Protein AF-A0A353D2K4-F1 (afdb_monomer)

Foldseek 3Di:
DAPDKDFQWDQAWAFFAFAQPVLQVVLQVLQPPPNPVQFGKAAPDDHGDTHHGGHGGIMTHHNDPRSVVRSVVSCVVPVRTDGDDPDDDD

Secondary structure (DSSP, 8-state):
--SEEEEEE-SSSEEEEEE-HHHHHHHHHHTTTTTSTT-EEEES--TT-EE-TT-EEEEEEESSHHHHHHHHHHHHH--SEEEE-SS---

Sequence (90 aa):
VGHLRHEVLASRVGRVTAIDNLQLAHIARLAGAPMDKGAGVDLHRKLGDTVTAGEPLYSIYAEFPADFDFAREAAEQDSGYSIGGGEHDE

Structure (mmCIF, N/CA/C/O backbone):
data_AF-A0A353D2K4-F1
#
_entry.id   AF-A0A353D2K4-F1
#
loop_
_atom_site.group_PDB
_atom_site.id
_atom_site.type_symbol
_atom_site.label_atom_id
_atom_site.label_alt_id
_atom_site.label_comp_id
_atom_site.label_asym_id
_atom_site.label_entity_id
_atom_site.label_seq_id
_atom_site.pdbx_PDB_ins_code
_atom_site.Cartn_x
_atom_site.Cartn_y
_atom_site.Cartn_z
_atom_site.occupancy
_atom_site.B_iso_or_equiv
_atom_site.auth_seq_id
_atom_site.auth_comp_id
_atom_site.auth_asym_id
_atom_site.auth_atom_id
_atom_site.pdbx_PDB_model_num
ATOM 1 N N . VAL A 1 1 ? 0.945 -0.954 -16.489 1.00 61.41 1 VAL A N 1
ATOM 2 C CA . VAL A 1 1 ? 0.840 -1.520 -15.128 1.00 61.41 1 VAL A CA 1
ATOM 3 C C . VAL A 1 1 ? 1.565 -2.852 -15.157 1.00 61.41 1 VAL A C 1
ATOM 5 O O . VAL A 1 1 ? 1.412 -3.546 -16.159 1.00 61.41 1 VAL A O 1
ATOM 8 N N . GLY A 1 2 ? 2.398 -3.145 -14.157 1.00 69.75 2 GLY A N 1
ATOM 9 C CA . GLY A 1 2 ? 3.134 -4.404 -14.045 1.00 69.75 2 GLY A CA 1
ATOM 10 C C . GLY A 1 2 ? 2.184 -5.597 -14.137 1.00 69.75 2 GLY A C 1
ATOM 11 O O . GLY A 1 2 ? 1.012 -5.498 -13.772 1.00 69.75 2 GLY A O 1
ATOM 12 N N . HIS A 1 3 ? 2.657 -6.702 -14.701 1.00 85.75 3 HIS A N 1
ATOM 13 C CA . HIS A 1 3 ? 1.816 -7.871 -14.973 1.00 85.75 3 HIS A CA 1
ATOM 14 C C . HIS A 1 3 ? 1.610 -8.764 -13.743 1.00 85.75 3 HIS A C 1
ATOM 16 O O . HIS A 1 3 ? 0.751 -9.644 -13.769 1.00 85.75 3 HIS A O 1
ATOM 22 N N . LEU A 1 4 ? 2.365 -8.534 -12.667 1.00 93.06 4 LEU A N 1
ATOM 23 C CA . LEU A 1 4 ? 2.129 -9.143 -11.362 1.00 93.06 4 LEU A CA 1
ATOM 24 C C . LEU A 1 4 ? 1.338 -8.174 -10.486 1.00 93.06 4 LEU A C 1
ATOM 26 O O . LEU A 1 4 ? 1.648 -6.983 -10.449 1.00 93.06 4 LEU A O 1
ATOM 30 N N . ARG A 1 5 ? 0.325 -8.693 -9.785 1.00 95.44 5 ARG A N 1
ATOM 31 C CA . ARG A 1 5 ? -0.533 -7.926 -8.877 1.00 95.44 5 ARG A CA 1
ATOM 32 C C . ARG A 1 5 ? -0.782 -8.706 -7.592 1.00 95.44 5 ARG A C 1
ATOM 34 O O . ARG A 1 5 ? -1.170 -9.870 -7.651 1.00 95.44 5 ARG A O 1
ATOM 41 N N . HIS A 1 6 ? -0.627 -8.041 -6.453 1.00 96.00 6 HIS A N 1
ATOM 42 C CA . HIS A 1 6 ? -1.058 -8.531 -5.146 1.00 96.00 6 HIS A CA 1
ATOM 43 C C . HIS A 1 6 ? -1.972 -7.497 -4.499 1.00 96.00 6 HIS A C 1
ATOM 45 O O . HIS A 1 6 ? -1.697 -6.302 -4.572 1.00 96.00 6 HIS A O 1
ATOM 51 N N . GLU A 1 7 ? -3.058 -7.937 -3.878 1.00 97.12 7 GLU A N 1
ATOM 52 C CA . GLU A 1 7 ? -3.966 -7.052 -3.154 1.00 97.12 7 GLU A CA 1
ATOM 53 C C . GLU A 1 7 ? -3.741 -7.216 -1.663 1.00 97.12 7 GLU A C 1
ATOM 55 O O . GLU A 1 7 ? -3.862 -8.317 -1.131 1.00 97.12 7 GLU A O 1
ATOM 60 N N . VAL A 1 8 ? -3.434 -6.108 -0.995 1.00 96.56 8 VAL A N 1
ATOM 61 C CA . VAL A 1 8 ? -3.289 -6.094 0.456 1.00 96.56 8 VAL A CA 1
ATOM 62 C C . VAL A 1 8 ? -4.658 -5.812 1.044 1.00 96.56 8 VAL A C 1
ATOM 64 O O . VAL A 1 8 ? -5.243 -4.750 0.816 1.00 96.56 8 VAL A O 1
ATOM 67 N N . LEU A 1 9 ? -5.192 -6.801 1.753 1.00 96.56 9 LEU A N 1
ATOM 68 C CA . LEU A 1 9 ? -6.552 -6.775 2.275 1.00 96.56 9 LEU A CA 1
ATOM 69 C C . LEU A 1 9 ? -6.583 -6.256 3.714 1.00 96.56 9 LEU A C 1
ATOM 71 O O . LEU A 1 9 ? -5.661 -6.471 4.500 1.00 96.56 9 LEU A O 1
ATOM 75 N N . ALA A 1 10 ? -7.684 -5.611 4.079 1.00 95.69 10 ALA A N 1
ATOM 76 C CA . ALA A 1 10 ? -7.963 -5.203 5.441 1.00 95.69 10 ALA A CA 1
ATOM 77 C C . ALA A 1 10 ? -8.090 -6.438 6.344 1.00 95.69 10 ALA A C 1
ATOM 79 O O . ALA A 1 10 ? -8.921 -7.317 6.109 1.00 95.69 10 ALA A O 1
ATOM 80 N N . SER A 1 11 ? -7.293 -6.483 7.412 1.00 91.69 11 SER A N 1
ATOM 81 C CA . SER A 1 11 ? -7.305 -7.587 8.381 1.00 91.69 11 SER A CA 1
ATOM 82 C C . SER A 1 11 ? -8.564 -7.613 9.252 1.00 91.69 11 SER A C 1
ATOM 84 O O . SER A 1 11 ? -8.911 -8.651 9.811 1.00 91.69 11 SER A O 1
ATOM 86 N N . ARG A 1 12 ? -9.257 -6.475 9.374 1.00 92.75 12 ARG A N 1
ATOM 87 C CA . ARG A 1 12 ? -10.470 -6.321 10.180 1.00 92.75 12 ARG A CA 1
ATOM 88 C C . ARG A 1 12 ? -11.393 -5.240 9.634 1.00 92.75 12 ARG A C 1
ATOM 90 O O . ARG A 1 12 ? -10.975 -4.390 8.851 1.00 92.75 12 ARG A O 1
ATOM 97 N N . VAL A 1 13 ? -12.633 -5.254 10.115 1.00 94.38 13 VAL A N 1
ATOM 98 C CA . VAL A 1 13 ? -13.580 -4.154 9.924 1.00 94.38 13 VAL A CA 1
ATOM 99 C C . VAL A 1 13 ? -13.181 -2.940 10.767 1.00 94.38 13 VAL A C 1
ATOM 101 O O . VAL A 1 13 ? -12.681 -3.082 11.885 1.00 94.38 13 VAL A O 1
ATOM 104 N N . GLY A 1 14 ? -13.399 -1.742 10.230 1.00 94.88 14 GLY A N 1
ATOM 105 C CA . GLY A 1 14 ? -13.208 -0.490 10.954 1.00 94.88 14 GLY A CA 1
ATOM 106 C C . GLY A 1 14 ? -13.001 0.693 10.018 1.00 94.88 14 GLY A C 1
ATOM 107 O O . GLY A 1 14 ? -13.414 0.674 8.860 1.00 94.88 14 GLY A O 1
ATOM 108 N N . ARG A 1 15 ? -12.350 1.738 10.525 1.00 95.44 15 ARG A N 1
ATOM 109 C CA . ARG A 1 15 ? -11.985 2.937 9.767 1.00 95.44 15 ARG A CA 1
ATOM 110 C C . ARG A 1 15 ? -10.473 3.073 9.697 1.00 95.44 15 ARG A C 1
ATOM 112 O O . ARG A 1 15 ? -9.798 2.870 10.703 1.00 95.44 15 ARG A O 1
ATOM 119 N N . VAL A 1 16 ? -9.935 3.458 8.546 1.00 95.94 16 VAL A N 1
ATOM 120 C CA . VAL A 1 16 ? -8.506 3.765 8.405 1.00 95.94 16 VAL A CA 1
ATOM 121 C C . VAL A 1 16 ? -8.178 4.986 9.267 1.00 95.94 16 VAL A C 1
ATOM 123 O O . VAL A 1 16 ? -8.665 6.088 9.009 1.00 95.94 16 VAL A O 1
ATOM 126 N N . THR A 1 17 ? -7.372 4.798 10.308 1.00 96.19 17 THR A N 1
ATOM 127 C CA . THR A 1 17 ? -6.975 5.843 11.264 1.00 96.19 17 THR A CA 1
ATOM 128 C C . THR A 1 17 ? -5.559 6.356 11.043 1.00 96.19 17 THR A C 1
ATOM 130 O O . THR A 1 17 ? -5.254 7.457 11.493 1.00 96.19 17 THR A O 1
ATOM 133 N N . ALA A 1 18 ? -4.708 5.604 10.341 1.00 96.06 18 ALA A N 1
ATOM 134 C CA . ALA A 1 18 ? -3.391 6.059 9.906 1.00 96.06 18 ALA A CA 1
ATOM 135 C C . ALA A 1 18 ? -2.941 5.316 8.641 1.00 96.06 18 ALA A C 1
ATOM 137 O O . ALA A 1 18 ? -3.336 4.171 8.418 1.00 96.06 18 ALA A O 1
ATOM 138 N N . ILE A 1 19 ? -2.104 5.981 7.843 1.00 96.75 19 ILE A N 1
ATOM 139 C CA . ILE A 1 19 ? -1.407 5.411 6.686 1.00 96.75 19 ILE A CA 1
ATOM 140 C C . ILE A 1 19 ? 0.073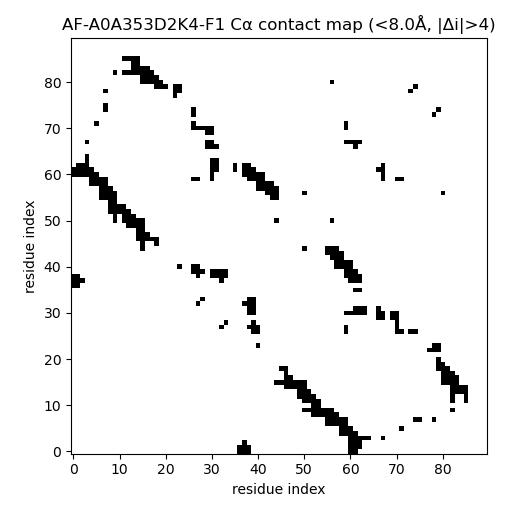 5.783 6.820 1.00 96.75 19 ILE A C 1
ATOM 142 O O . ILE A 1 19 ? 0.407 6.969 6.877 1.00 96.75 19 ILE A O 1
ATOM 146 N N . ASP A 1 20 ? 0.948 4.784 6.879 1.00 96.75 20 ASP A N 1
ATOM 147 C CA . ASP A 1 20 ? 2.395 4.960 6.907 1.00 96.75 20 ASP A CA 1
ATOM 148 C C . ASP A 1 20 ? 2.940 5.082 5.476 1.00 96.75 20 ASP A C 1
ATOM 150 O O . ASP A 1 20 ? 3.159 4.107 4.753 1.00 96.75 20 ASP A O 1
ATOM 154 N N . ASN A 1 21 ? 3.185 6.326 5.065 1.00 95.19 21 ASN A N 1
ATOM 155 C CA . ASN A 1 21 ? 3.744 6.622 3.749 1.00 95.19 21 ASN A CA 1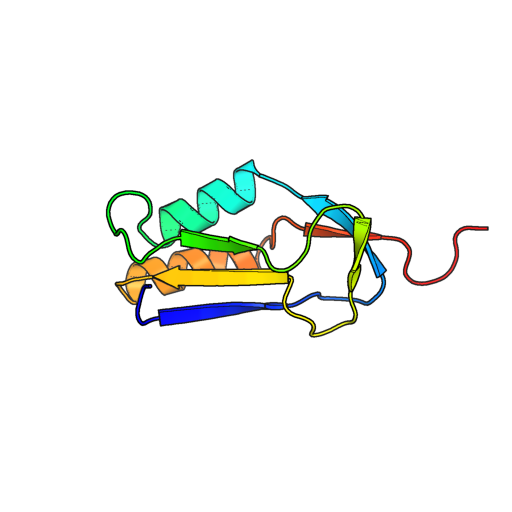
ATOM 156 C C . ASN A 1 21 ? 5.184 6.119 3.575 1.00 95.19 21 ASN A C 1
ATOM 158 O O . ASN A 1 21 ? 5.599 5.890 2.439 1.00 95.19 21 ASN A O 1
ATOM 162 N N . LEU A 1 22 ? 5.959 5.972 4.655 1.00 96.25 22 LEU A N 1
ATOM 163 C CA . LEU A 1 22 ? 7.321 5.450 4.574 1.00 96.25 22 LEU A CA 1
ATOM 164 C C . LEU A 1 22 ? 7.285 3.958 4.240 1.00 96.25 22 LEU A C 1
ATOM 166 O O . LEU A 1 22 ? 8.006 3.530 3.337 1.00 96.25 22 LEU A O 1
ATOM 170 N N . GLN A 1 23 ? 6.404 3.203 4.898 1.00 96.44 23 GLN A N 1
ATOM 171 C CA . GLN A 1 23 ? 6.206 1.785 4.606 1.00 96.44 23 GLN A CA 1
ATOM 172 C C . GLN A 1 23 ? 5.668 1.575 3.184 1.00 96.44 23 GLN A C 1
ATOM 174 O O . GLN A 1 23 ? 6.224 0.779 2.428 1.00 96.44 23 GLN A O 1
ATOM 179 N N . LEU A 1 24 ? 4.668 2.350 2.751 1.00 96.19 24 LEU A N 1
ATOM 180 C CA . LEU A 1 24 ? 4.164 2.266 1.372 1.00 96.19 24 LEU A CA 1
ATOM 181 C C . LEU A 1 24 ? 5.234 2.610 0.327 1.00 96.19 24 LEU A C 1
ATOM 183 O O . LEU A 1 24 ? 5.346 1.934 -0.697 1.00 96.19 24 LEU A O 1
ATOM 187 N N . ALA A 1 25 ? 6.052 3.636 0.581 1.00 95.81 25 ALA A N 1
ATOM 188 C CA . ALA A 1 25 ? 7.163 3.986 -0.299 1.00 95.81 25 ALA A CA 1
ATOM 189 C C . ALA A 1 25 ? 8.234 2.887 -0.337 1.00 95.81 25 ALA A C 1
ATOM 191 O O . ALA A 1 25 ? 8.844 2.662 -1.384 1.00 95.81 25 ALA A O 1
ATOM 192 N N . HIS A 1 26 ? 8.468 2.201 0.782 1.00 96.31 26 HIS A N 1
ATOM 193 C CA . HIS A 1 26 ? 9.379 1.067 0.850 1.00 96.31 26 HIS A CA 1
ATOM 194 C C . HIS A 1 26 ? 8.860 -0.121 0.030 1.00 96.31 26 HIS A C 1
ATOM 196 O O . HIS A 1 26 ? 9.590 -0.612 -0.827 1.00 96.31 26 HIS A O 1
ATOM 202 N N . ILE A 1 27 ? 7.589 -0.501 0.190 1.00 97.00 27 ILE A N 1
ATOM 203 C CA . ILE A 1 27 ? 6.946 -1.572 -0.593 1.00 97.00 27 ILE A CA 1
ATOM 204 C C . ILE A 1 27 ? 6.987 -1.254 -2.093 1.00 97.00 27 ILE A C 1
ATOM 206 O O . ILE A 1 27 ? 7.362 -2.103 -2.899 1.00 97.00 27 ILE A O 1
ATOM 210 N N . ALA A 1 28 ? 6.670 -0.016 -2.486 1.00 95.31 28 ALA A N 1
ATOM 211 C CA . ALA A 1 28 ? 6.731 0.399 -3.887 1.00 95.31 28 ALA A CA 1
ATOM 212 C C . ALA A 1 28 ? 8.145 0.275 -4.477 1.00 95.31 28 ALA A C 1
ATOM 214 O O . ALA A 1 28 ? 8.299 -0.138 -5.626 1.00 95.31 28 ALA A O 1
ATOM 215 N N . ARG A 1 29 ? 9.176 0.615 -3.691 1.00 95.69 29 ARG A N 1
ATOM 216 C CA . ARG A 1 29 ? 10.579 0.462 -4.101 1.00 95.69 29 ARG A CA 1
ATOM 217 C C . ARG A 1 29 ? 10.976 -0.996 -4.254 1.00 95.69 29 ARG A C 1
ATOM 219 O O . ARG A 1 29 ? 11.632 -1.323 -5.234 1.00 95.69 29 ARG A O 1
ATOM 226 N N . LEU A 1 30 ? 10.559 -1.852 -3.321 1.00 95.62 30 LEU A N 1
ATOM 227 C CA . LEU A 1 30 ? 10.796 -3.294 -3.413 1.00 95.62 30 LEU A CA 1
ATOM 228 C C . LEU A 1 30 ? 10.146 -3.893 -4.658 1.00 95.62 30 LEU A C 1
ATOM 230 O O . LEU A 1 30 ? 10.727 -4.782 -5.255 1.00 95.62 30 LEU A O 1
ATOM 234 N N . ALA A 1 31 ? 8.996 -3.365 -5.084 1.00 94.44 31 ALA A N 1
ATOM 235 C CA . ALA A 1 31 ? 8.309 -3.823 -6.286 1.00 94.44 31 ALA A CA 1
ATOM 236 C C . ALA A 1 31 ? 8.995 -3.412 -7.610 1.00 94.44 31 ALA A C 1
ATOM 238 O O . ALA A 1 31 ? 8.600 -3.920 -8.659 1.00 94.44 31 ALA A O 1
ATOM 239 N N . GLY A 1 32 ? 9.972 -2.491 -7.571 1.00 92.38 32 GLY A N 1
ATOM 240 C CA . GLY A 1 32 ? 10.725 -2.001 -8.740 1.00 92.38 32 GLY A CA 1
ATOM 241 C C . GLY A 1 32 ? 10.594 -0.493 -9.018 1.00 92.38 32 GLY A C 1
ATOM 242 O O . GLY A 1 32 ? 11.282 0.061 -9.883 1.00 92.38 32 GLY A O 1
ATOM 243 N N . ALA A 1 33 ? 9.745 0.233 -8.278 1.00 92.44 33 ALA A N 1
ATOM 244 C CA . ALA A 1 33 ? 9.590 1.673 -8.486 1.00 92.44 33 ALA 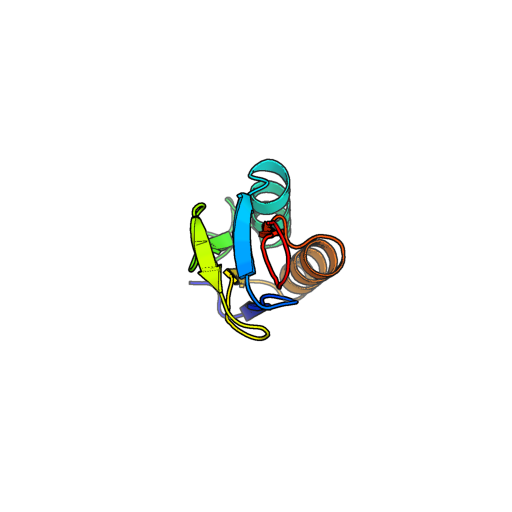A CA 1
ATOM 245 C C . ALA A 1 33 ? 10.830 2.460 -7.994 1.00 92.44 33 ALA A C 1
ATOM 247 O O . ALA A 1 33 ? 11.401 2.143 -6.950 1.00 92.44 33 ALA A O 1
ATOM 248 N N . PRO A 1 34 ? 11.243 3.551 -8.667 1.00 89.50 34 PRO A N 1
ATOM 249 C CA . PRO A 1 34 ? 10.631 4.163 -9.848 1.00 89.50 34 PRO A CA 1
ATOM 250 C C . PRO A 1 34 ? 11.231 3.687 -11.186 1.00 89.50 34 PRO A C 1
ATOM 252 O O . PRO A 1 34 ? 10.913 4.279 -12.218 1.00 89.50 34 PRO A O 1
ATOM 255 N N . MET A 1 35 ? 12.143 2.706 -11.183 1.00 89.75 35 MET A N 1
ATOM 256 C CA . MET A 1 35 ? 12.834 2.263 -12.402 1.00 89.75 35 MET A CA 1
ATOM 257 C C . MET A 1 35 ? 11.878 1.526 -13.343 1.00 89.75 35 MET A C 1
ATOM 259 O O . MET A 1 35 ? 11.820 1.849 -14.532 1.0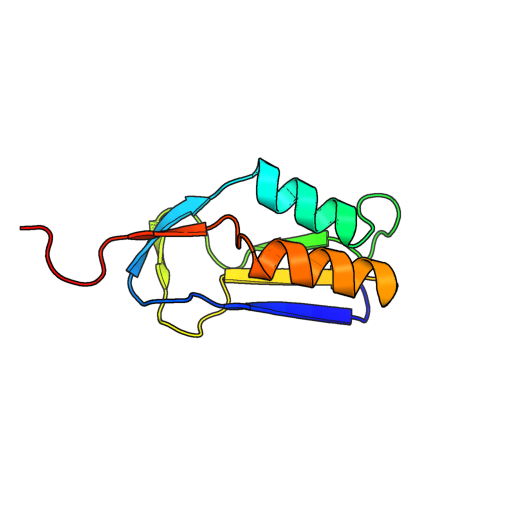0 89.75 35 MET A O 1
ATOM 263 N N . ASP A 1 36 ? 11.060 0.636 -12.785 1.00 87.88 36 ASP A N 1
ATOM 264 C CA . ASP A 1 36 ? 10.020 -0.080 -13.512 1.00 87.88 36 ASP A CA 1
ATOM 265 C C . ASP A 1 36 ? 8.729 0.732 -13.472 1.00 87.88 36 ASP A C 1
ATOM 267 O O . ASP A 1 36 ? 8.057 0.849 -12.447 1.00 87.88 36 ASP A O 1
ATOM 271 N N . LYS A 1 37 ? 8.368 1.343 -14.604 1.00 83.50 37 LYS A N 1
ATOM 272 C CA . LYS A 1 37 ? 7.203 2.243 -14.683 1.00 83.50 37 LYS A CA 1
ATOM 273 C C . LYS A 1 37 ? 5.880 1.520 -14.437 1.00 83.50 37 LYS A C 1
ATOM 275 O O . LYS A 1 37 ? 4.878 2.173 -14.144 1.00 83.50 37 LYS A O 1
ATOM 280 N N . GLY A 1 38 ? 5.846 0.200 -14.623 1.00 87.12 38 GLY A N 1
ATOM 281 C CA . GLY A 1 38 ? 4.707 -0.633 -14.274 1.00 87.12 38 GLY A CA 1
ATOM 282 C C . GLY A 1 38 ? 4.615 -0.965 -12.784 1.00 87.12 38 GLY A C 1
ATOM 283 O O . GLY A 1 38 ? 3.535 -1.376 -12.356 1.00 87.12 38 GLY A O 1
ATOM 284 N N . ALA A 1 39 ? 5.695 -0.793 -12.021 1.00 92.75 39 ALA A N 1
ATOM 285 C CA . ALA A 1 39 ? 5.778 -1.192 -10.627 1.00 92.75 39 ALA A CA 1
ATOM 286 C C . ALA A 1 39 ? 5.385 -0.082 -9.644 1.00 92.75 39 ALA A C 1
ATOM 288 O O . ALA A 1 39 ? 5.545 1.111 -9.913 1.00 92.75 39 ALA A O 1
ATOM 289 N N . GLY A 1 40 ? 4.893 -0.485 -8.474 1.00 93.69 40 GLY A N 1
ATOM 290 C CA . GLY A 1 40 ? 4.552 0.414 -7.377 1.00 93.69 40 GLY A CA 1
ATOM 291 C C . GLY A 1 40 ? 3.341 -0.057 -6.580 1.00 93.69 40 GLY A C 1
ATOM 292 O O . GLY A 1 40 ? 2.957 -1.224 -6.636 1.00 93.69 40 GLY A O 1
ATOM 293 N N . VAL A 1 41 ? 2.731 0.870 -5.841 1.00 94.94 41 VAL A N 1
ATOM 294 C CA . VAL A 1 41 ? 1.499 0.630 -5.079 1.00 94.94 41 VAL A CA 1
ATOM 295 C C . VAL A 1 41 ? 0.386 1.571 -5.535 1.00 94.94 41 VAL A C 1
ATOM 297 O O . VAL A 1 41 ? 0.639 2.738 -5.831 1.00 94.94 41 VAL A O 1
ATOM 300 N N . ASP A 1 42 ? -0.842 1.067 -5.578 1.00 94.81 42 ASP A N 1
ATOM 301 C CA . ASP A 1 42 ? -2.054 1.810 -5.930 1.00 94.81 42 ASP A CA 1
ATOM 302 C C . ASP A 1 42 ? -3.043 1.765 -4.766 1.00 94.81 42 ASP A C 1
ATOM 304 O O . ASP A 1 42 ? -3.479 0.684 -4.370 1.00 94.81 42 ASP A O 1
ATOM 308 N N . LEU A 1 43 ? -3.360 2.923 -4.185 1.00 94.69 43 LEU A N 1
ATOM 309 C CA . LEU A 1 43 ? -4.167 3.022 -2.969 1.00 94.69 43 LEU A CA 1
ATOM 310 C C . LEU A 1 43 ? -5.662 3.036 -3.310 1.00 94.69 43 LEU A C 1
ATOM 312 O O . LEU A 1 43 ? -6.145 3.971 -3.949 1.00 94.69 43 LEU A O 1
ATOM 316 N N . HIS A 1 44 ? -6.412 2.067 -2.782 1.00 95.69 44 HIS A N 1
ATOM 317 C CA . HIS A 1 44 ? -7.876 1.997 -2.912 1.00 95.69 44 HIS A CA 1
ATOM 318 C C . HIS A 1 44 ? -8.596 2.716 -1.772 1.00 95.69 44 HIS A C 1
ATOM 320 O O . HIS A 1 44 ? -9.705 3.218 -1.954 1.00 95.69 44 HIS A O 1
ATOM 326 N N . ARG A 1 45 ? -7.965 2.768 -0.592 1.00 95.38 45 ARG A N 1
ATOM 327 C CA . ARG A 1 45 ? -8.521 3.349 0.636 1.00 95.38 45 ARG A CA 1
ATOM 328 C C . ARG A 1 45 ? -7.649 4.471 1.174 1.00 95.38 45 ARG A C 1
ATOM 330 O O . ARG A 1 45 ? -6.422 4.364 1.207 1.00 95.38 45 ARG A O 1
ATOM 337 N N . LYS A 1 46 ? -8.294 5.542 1.625 1.00 95.06 46 LYS A N 1
ATOM 338 C CA . LYS A 1 46 ? -7.660 6.729 2.203 1.00 95.06 46 LYS A CA 1
ATOM 339 C C . LYS A 1 46 ? -7.917 6.817 3.702 1.00 95.06 46 LYS A C 1
ATOM 341 O O . LYS A 1 46 ? -8.755 6.116 4.264 1.00 95.06 46 LYS A O 1
ATOM 346 N N . LEU A 1 47 ? -7.180 7.713 4.353 1.00 94.56 47 LEU A N 1
ATOM 347 C CA . LEU A 1 47 ? -7.393 8.049 5.754 1.00 94.56 47 LEU A CA 1
ATOM 348 C C . LEU A 1 47 ? -8.850 8.483 5.975 1.00 94.56 47 LEU A C 1
ATOM 350 O O . LEU A 1 47 ? -9.337 9.381 5.293 1.00 94.56 47 LEU A O 1
ATOM 354 N N . GLY A 1 48 ? -9.518 7.867 6.948 1.00 94.06 48 GLY A N 1
ATOM 355 C CA . GLY A 1 48 ? -10.922 8.119 7.261 1.00 94.06 48 GLY A CA 1
ATOM 356 C C . GLY A 1 48 ? -11.921 7.224 6.523 1.00 94.06 48 GLY A C 1
ATOM 357 O O . GLY A 1 48 ? -13.086 7.215 6.920 1.00 94.06 48 GLY A O 1
ATOM 358 N N . ASP A 1 49 ? -11.498 6.438 5.530 1.00 95.62 49 ASP A N 1
ATOM 359 C CA . ASP A 1 49 ? -12.394 5.500 4.851 1.00 95.62 49 ASP A CA 1
ATOM 360 C C . ASP A 1 49 ? -12.740 4.319 5.761 1.00 95.62 49 ASP A C 1
ATOM 362 O O . ASP A 1 49 ? -11.902 3.824 6.522 1.00 95.62 49 ASP A O 1
ATOM 366 N N . THR A 1 50 ? -13.982 3.849 5.675 1.00 94.44 50 THR A N 1
ATOM 367 C CA . THR A 1 50 ? -14.405 2.595 6.298 1.00 94.44 50 THR A CA 1
ATOM 368 C C . THR A 1 50 ? -14.060 1.409 5.408 1.00 94.44 50 THR A C 1
ATOM 370 O O . THR A 1 50 ? -14.147 1.480 4.181 1.00 94.44 50 THR A O 1
ATOM 373 N N . VAL A 1 51 ? -13.655 0.318 6.049 1.00 95.25 51 VAL A N 1
ATOM 374 C CA . VAL A 1 51 ? -13.240 -0.927 5.405 1.00 95.25 51 VAL A CA 1
ATOM 375 C C . VAL A 1 51 ? -13.842 -2.112 6.139 1.00 95.25 51 VAL A C 1
ATOM 377 O O . VAL A 1 51 ? -14.024 -2.074 7.359 1.00 95.25 51 VAL A O 1
ATOM 380 N N . THR A 1 52 ? -14.147 -3.173 5.401 1.00 94.75 52 THR A N 1
ATOM 381 C CA . THR A 1 52 ? -14.534 -4.468 5.972 1.00 94.75 52 THR A CA 1
ATOM 382 C C . THR A 1 52 ? -13.381 -5.466 5.877 1.00 94.75 52 THR A C 1
ATOM 384 O O . THR A 1 52 ? -12.456 -5.287 5.088 1.00 94.75 52 THR A O 1
ATOM 387 N N . ALA A 1 53 ? -13.393 -6.508 6.713 1.00 93.31 53 ALA A N 1
ATOM 388 C CA . ALA A 1 53 ? -12.359 -7.539 6.656 1.00 93.31 53 ALA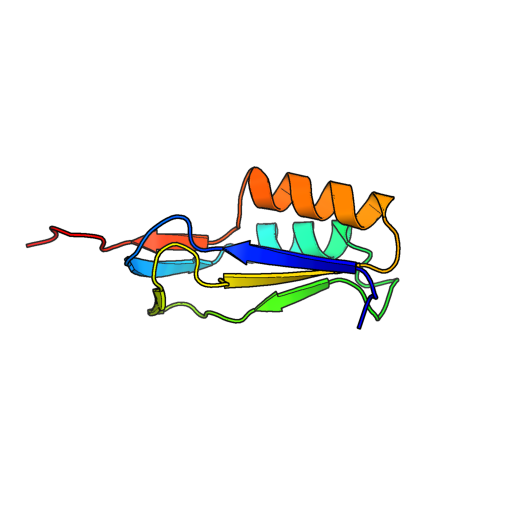 A CA 1
ATOM 389 C C . ALA A 1 53 ? -12.363 -8.221 5.277 1.00 93.31 53 ALA A C 1
ATOM 391 O O . ALA A 1 53 ? -13.408 -8.671 4.810 1.00 93.31 53 ALA A O 1
ATOM 392 N N . GLY A 1 54 ? -11.197 -8.298 4.639 1.00 94.69 54 GLY A N 1
ATOM 393 C CA . GLY A 1 54 ? -11.049 -8.825 3.283 1.00 94.69 54 GLY A CA 1
ATOM 394 C C . GLY A 1 54 ? -11.227 -7.795 2.163 1.00 94.69 54 GLY A C 1
ATOM 395 O O . GLY A 1 54 ? -11.035 -8.150 1.003 1.00 94.69 54 GLY A O 1
ATOM 396 N N . GLU A 1 55 ? -11.544 -6.530 2.460 1.00 95.12 55 GLU A N 1
ATOM 397 C CA . GLU A 1 55 ? -11.550 -5.483 1.431 1.00 95.12 55 GLU A CA 1
ATOM 398 C C . GLU A 1 55 ? -10.134 -5.022 1.065 1.00 95.12 55 GLU A C 1
ATOM 400 O O . GLU A 1 55 ? -9.296 -4.858 1.952 1.00 95.12 55 GLU A O 1
ATOM 405 N N . PRO A 1 56 ? -9.856 -4.741 -0.218 1.00 96.50 56 PRO A N 1
ATOM 406 C CA . PRO A 1 56 ? -8.549 -4.266 -0.647 1.00 96.50 56 PRO A CA 1
ATOM 407 C C . PRO A 1 56 ? -8.271 -2.845 -0.136 1.00 96.50 56 PRO A C 1
ATOM 409 O O . PRO A 1 56 ? -9.040 -1.912 -0.376 1.00 96.50 56 PRO A O 1
ATOM 412 N N . LEU A 1 57 ? -7.135 -2.678 0.542 1.00 96.50 57 LEU A N 1
ATOM 413 C CA . LEU A 1 57 ? -6.604 -1.385 0.980 1.00 96.50 57 LEU A CA 1
ATOM 414 C C . LEU A 1 57 ? -5.810 -0.717 -0.142 1.00 96.50 57 LEU A C 1
ATOM 416 O O . LEU A 1 57 ? -6.017 0.457 -0.448 1.00 96.50 57 LEU A O 1
ATOM 420 N N . TYR A 1 58 ? -4.921 -1.487 -0.766 1.00 97.00 58 TYR A N 1
ATOM 421 C CA . TYR A 1 58 ? -4.109 -1.092 -1.912 1.00 97.00 58 TYR A CA 1
ATOM 422 C C . TYR A 1 58 ? -3.675 -2.327 -2.710 1.00 97.00 58 TYR A C 1
ATOM 424 O O . TYR A 1 58 ? -3.793 -3.467 -2.252 1.00 97.00 58 TYR A O 1
ATOM 432 N N . SER A 1 59 ? -3.175 -2.104 -3.922 1.00 96.88 59 SER A N 1
ATOM 433 C CA . SER A 1 59 ? -2.571 -3.143 -4.755 1.00 96.88 59 SER A CA 1
ATOM 434 C C . SER A 1 59 ? -1.096 -2.868 -4.990 1.00 96.88 59 SER A C 1
ATOM 436 O O . SER A 1 59 ? -0.714 -1.736 -5.261 1.00 96.88 59 SER A O 1
ATOM 438 N N . ILE A 1 60 ? -0.283 -3.915 -4.928 1.00 96.62 60 ILE A N 1
ATOM 439 C CA . ILE A 1 60 ? 1.128 -3.915 -5.308 1.00 96.62 60 ILE A CA 1
ATOM 440 C C . ILE A 1 60 ? 1.215 -4.407 -6.749 1.00 96.62 60 ILE A C 1
ATOM 442 O O . ILE A 1 60 ? 0.629 -5.441 -7.078 1.00 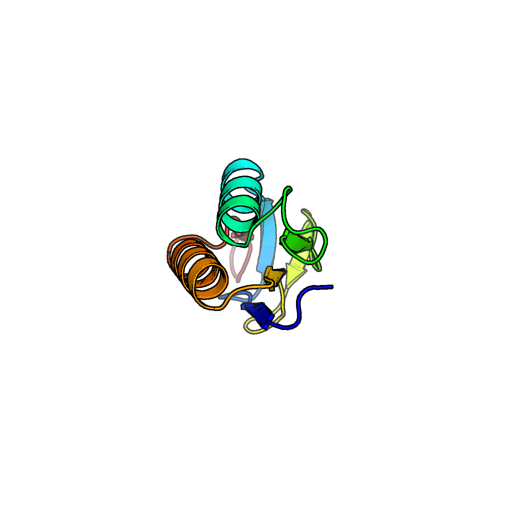96.62 60 ILE A O 1
ATOM 446 N N . TYR A 1 61 ? 1.962 -3.695 -7.585 1.00 96.38 61 TYR A N 1
ATOM 447 C CA . TYR A 1 61 ? 2.268 -4.076 -8.958 1.00 96.38 61 TYR A CA 1
ATOM 448 C C . TYR A 1 61 ? 3.773 -4.202 -9.147 1.00 96.38 61 TYR A C 1
ATOM 450 O O . TYR A 1 61 ? 4.517 -3.354 -8.662 1.00 96.38 61 TYR A O 1
ATOM 458 N N . ALA A 1 62 ? 4.210 -5.219 -9.886 1.00 94.81 62 ALA A N 1
ATOM 459 C CA . ALA A 1 62 ? 5.619 -5.436 -10.207 1.00 94.81 62 ALA A CA 1
ATOM 460 C C . ALA A 1 62 ? 5.793 -6.009 -11.622 1.00 94.81 62 ALA A C 1
ATOM 462 O O . ALA A 1 62 ? 4.877 -6.627 -12.181 1.00 94.81 62 ALA A O 1
ATOM 463 N N . GLU A 1 63 ? 6.979 -5.804 -12.196 1.00 92.94 63 GLU A N 1
ATOM 464 C CA . GLU A 1 63 ? 7.385 -6.390 -13.482 1.00 92.94 63 GLU A CA 1
ATOM 465 C C . GLU A 1 63 ? 8.182 -7.690 -13.304 1.00 92.94 63 GLU A C 1
ATOM 467 O O . GLU A 1 63 ? 8.150 -8.548 -14.179 1.00 92.94 63 GLU A O 1
ATOM 472 N N . PHE A 1 64 ? 8.832 -7.915 -12.159 1.00 92.56 64 PHE A N 1
ATOM 473 C CA . PHE A 1 64 ? 9.622 -9.126 -11.926 1.00 92.56 64 PHE A CA 1
ATOM 474 C C . PHE A 1 64 ? 9.122 -9.917 -10.708 1.00 92.56 64 PHE A C 1
ATOM 476 O O . PHE A 1 64 ? 8.784 -9.316 -9.688 1.00 92.56 64 PHE A O 1
ATOM 483 N N . PRO A 1 65 ? 9.091 -11.265 -10.770 1.00 92.50 65 PRO A N 1
ATOM 484 C CA . PRO A 1 65 ? 8.654 -12.098 -9.646 1.00 92.50 65 PRO A CA 1
ATOM 485 C C . PRO A 1 65 ? 9.474 -11.912 -8.367 1.00 92.50 65 PRO A C 1
ATOM 487 O O . PRO A 1 65 ? 8.903 -11.910 -7.287 1.00 92.50 65 PRO A O 1
ATOM 490 N N . ALA A 1 66 ? 10.793 -11.721 -8.481 1.00 93.62 66 ALA A N 1
ATOM 491 C CA . ALA A 1 66 ? 11.655 -11.541 -7.313 1.00 93.62 66 ALA A CA 1
ATOM 492 C C . ALA A 1 66 ? 11.277 -10.275 -6.523 1.00 93.62 66 ALA A C 1
ATOM 494 O O . ALA A 1 66 ? 11.028 -10.346 -5.324 1.00 93.62 66 ALA A O 1
ATOM 495 N N . ASP A 1 67 ? 11.156 -9.143 -7.218 1.00 93.81 67 ASP A N 1
ATOM 496 C CA . ASP A 1 67 ? 10.739 -7.856 -6.648 1.00 93.81 67 ASP A CA 1
ATOM 497 C C . ASP A 1 67 ? 9.319 -7.932 -6.069 1.00 93.81 67 ASP A C 1
ATOM 499 O O . ASP A 1 67 ? 9.034 -7.432 -4.978 1.00 93.81 67 ASP A O 1
ATOM 503 N N . PHE A 1 68 ? 8.428 -8.635 -6.772 1.00 94.25 68 PHE A N 1
ATOM 504 C CA . PHE A 1 68 ? 7.067 -8.891 -6.319 1.00 94.25 68 PHE A CA 1
ATOM 505 C C . PHE A 1 68 ? 7.016 -9.660 -4.996 1.00 94.25 68 PHE A C 1
ATOM 507 O O . PHE A 1 68 ? 6.252 -9.283 -4.107 1.00 94.25 68 PHE A O 1
ATOM 514 N N . ASP A 1 69 ? 7.822 -10.713 -4.849 1.00 95.88 69 ASP A N 1
ATOM 515 C CA . ASP A 1 69 ? 7.879 -11.502 -3.619 1.00 95.88 69 ASP A CA 1
ATOM 516 C C . ASP A 1 69 ? 8.426 -10.682 -2.445 1.00 95.88 69 ASP A C 1
ATOM 518 O O . ASP A 1 69 ? 7.836 -10.718 -1.365 1.00 95.88 69 ASP A O 1
ATOM 522 N N . PHE A 1 70 ? 9.472 -9.872 -2.654 1.00 95.50 70 PHE A N 1
ATOM 523 C CA . PHE A 1 70 ? 9.982 -8.972 -1.612 1.00 95.50 70 PHE A CA 1
ATOM 524 C C . PHE A 1 70 ? 8.942 -7.934 -1.180 1.00 95.50 70 PHE A C 1
ATOM 526 O O . PHE A 1 70 ? 8.751 -7.699 0.014 1.00 95.50 70 PHE A O 1
ATOM 533 N N . ALA A 1 71 ? 8.247 -7.316 -2.139 1.00 96.50 71 ALA A N 1
ATOM 534 C CA . ALA A 1 71 ? 7.206 -6.338 -1.845 1.00 96.50 71 ALA A CA 1
ATOM 535 C C . ALA A 1 71 ? 6.016 -6.970 -1.107 1.00 96.50 71 ALA A C 1
ATOM 537 O O . ALA A 1 71 ? 5.489 -6.375 -0.165 1.00 96.50 71 ALA A O 1
ATOM 538 N N . ARG A 1 72 ? 5.612 -8.184 -1.505 1.00 96.19 72 ARG A N 1
ATOM 539 C CA . ARG A 1 72 ? 4.553 -8.950 -0.839 1.00 96.19 72 ARG A CA 1
ATOM 540 C C . ARG A 1 72 ? 4.936 -9.298 0.596 1.00 96.19 72 ARG A C 1
ATOM 542 O O . ARG A 1 72 ? 4.145 -9.044 1.495 1.00 96.19 72 ARG A O 1
ATOM 549 N N . GLU A 1 73 ? 6.138 -9.824 0.820 1.00 96.94 73 GLU A N 1
ATOM 550 C CA . GLU A 1 73 ? 6.609 -10.177 2.164 1.00 96.94 73 GLU A CA 1
ATOM 551 C C . GLU A 1 73 ? 6.646 -8.946 3.081 1.00 96.94 73 GLU A C 1
ATOM 553 O O . GLU A 1 73 ? 6.146 -8.994 4.204 1.00 96.94 73 GLU A O 1
ATOM 558 N N . ALA A 1 74 ? 7.146 -7.808 2.587 1.00 96.25 74 ALA A N 1
ATOM 559 C CA . ALA A 1 74 ? 7.151 -6.560 3.348 1.00 96.25 74 ALA A CA 1
ATOM 560 C C . ALA A 1 74 ? 5.734 -6.098 3.739 1.00 96.25 74 ALA A C 1
ATOM 562 O O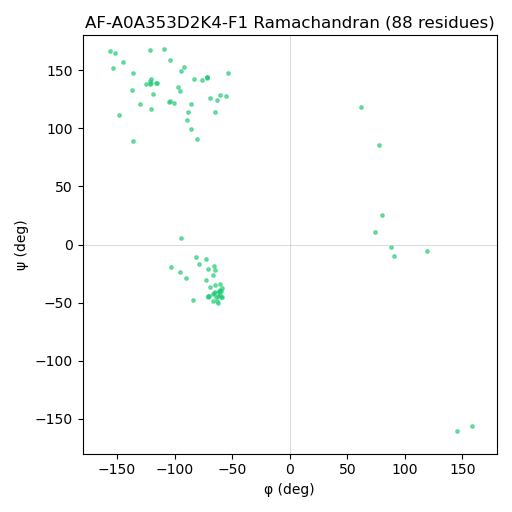 . ALA A 1 74 ? 5.532 -5.650 4.867 1.00 96.25 74 ALA A O 1
ATOM 563 N N . ALA A 1 75 ? 4.759 -6.233 2.836 1.00 96.25 75 ALA A N 1
ATOM 564 C CA . ALA A 1 75 ? 3.364 -5.885 3.098 1.00 96.25 75 ALA A CA 1
ATOM 565 C C . ALA A 1 75 ? 2.646 -6.870 4.039 1.00 96.25 75 ALA A C 1
ATOM 567 O O . ALA A 1 75 ? 1.751 -6.464 4.780 1.00 96.25 75 ALA A O 1
ATOM 568 N N . GLU A 1 76 ? 3.028 -8.151 4.024 1.00 94.75 76 GLU A N 1
ATOM 569 C CA . GLU A 1 76 ? 2.530 -9.164 4.964 1.00 94.75 76 GLU A CA 1
ATOM 570 C C . GLU A 1 76 ? 3.038 -8.914 6.390 1.00 94.75 76 GLU A C 1
ATOM 572 O O . GLU A 1 76 ? 2.292 -9.119 7.348 1.00 94.75 76 GLU A O 1
ATOM 577 N N . GLN A 1 77 ? 4.283 -8.448 6.538 1.00 95.31 77 GLN A N 1
ATOM 578 C CA . GLN A 1 77 ? 4.838 -8.057 7.838 1.00 95.31 77 GLN A CA 1
ATOM 579 C C . GLN A 1 77 ? 4.205 -6.763 8.361 1.00 95.31 77 GLN A C 1
ATOM 581 O O . GLN A 1 77 ? 3.832 -6.683 9.531 1.00 95.31 77 GLN A O 1
ATOM 586 N N . ASP A 1 78 ? 4.078 -5.755 7.496 1.00 95.62 78 ASP A N 1
ATOM 587 C CA . ASP A 1 78 ? 3.419 -4.494 7.817 1.00 95.62 78 ASP A CA 1
ATOM 588 C C . ASP A 1 78 ? 2.746 -3.895 6.577 1.00 95.62 78 ASP A C 1
ATOM 590 O O . ASP A 1 78 ? 3.395 -3.411 5.645 1.00 95.62 78 ASP A O 1
ATOM 594 N N . SER A 1 79 ? 1.412 -3.879 6.600 1.00 95.12 79 SER A N 1
ATOM 595 C CA . SER A 1 79 ? 0.605 -3.303 5.524 1.00 95.12 79 SER A CA 1
ATOM 596 C C . SER A 1 79 ? 0.766 -1.784 5.384 1.00 95.12 79 SER A C 1
ATOM 598 O O . SER A 1 79 ? 0.400 -1.240 4.344 1.00 95.12 79 SER A O 1
ATOM 600 N N . GLY A 1 80 ? 1.267 -1.079 6.404 1.00 96.12 80 GLY A N 1
ATOM 601 C CA . GLY A 1 80 ? 1.316 0.382 6.450 1.00 96.12 80 GLY A CA 1
ATOM 602 C C . GLY A 1 80 ? -0.046 1.042 6.696 1.00 96.12 80 GLY A C 1
ATOM 603 O O . GLY A 1 80 ? -0.170 2.255 6.550 1.00 96.12 80 GLY A O 1
ATOM 604 N N . TYR A 1 81 ? -1.082 0.278 7.056 1.00 96.38 81 TYR A N 1
ATOM 605 C CA . TYR A 1 81 ? -2.414 0.791 7.383 1.00 96.38 81 TYR A CA 1
ATOM 606 C C . TYR A 1 81 ? -2.797 0.447 8.823 1.00 96.38 81 TYR A C 1
ATOM 608 O O . TYR A 1 81 ? -2.798 -0.717 9.222 1.00 96.38 81 TYR A O 1
ATOM 616 N N . SER A 1 82 ? -3.242 1.456 9.571 1.00 95.44 82 SER A N 1
ATOM 617 C CA . SER A 1 82 ? -3.899 1.257 10.864 1.00 95.44 82 SER A CA 1
ATOM 618 C C . SER A 1 82 ? -5.404 1.372 10.688 1.00 95.44 82 SER A C 1
ATOM 620 O O . SER A 1 82 ? -5.913 2.407 10.258 1.00 95.44 82 SER A O 1
ATOM 622 N N . ILE A 1 83 ? -6.127 0.315 11.045 1.00 94.88 83 ILE A N 1
ATOM 623 C CA . ILE A 1 83 ? -7.593 0.292 11.056 1.00 94.88 83 ILE A CA 1
ATOM 624 C C . ILE A 1 83 ? -8.034 0.368 12.513 1.00 94.88 83 ILE A C 1
ATOM 626 O O . ILE A 1 83 ? -7.633 -0.491 13.289 1.00 94.88 83 ILE A O 1
ATOM 630 N N . GLY A 1 84 ? -8.834 1.360 12.901 1.00 90.62 84 GLY A N 1
ATOM 631 C CA . GLY A 1 84 ? -9.372 1.530 14.258 1.00 90.62 84 GLY A CA 1
ATOM 632 C C . GLY A 1 84 ? -10.904 1.550 14.295 1.00 90.62 84 GLY A C 1
ATOM 633 O O . GLY A 1 84 ? -11.549 1.670 13.255 1.00 90.62 84 GLY A O 1
ATOM 634 N N . GLY A 1 85 ? -11.490 1.448 15.492 1.00 76.38 85 GLY A N 1
ATOM 635 C CA . GLY A 1 85 ? -12.942 1.581 15.695 1.00 76.38 85 GLY A CA 1
ATOM 636 C C . GLY A 1 85 ? -13.781 0.342 15.360 1.00 76.38 85 GLY A C 1
ATOM 637 O O . GLY A 1 85 ? -14.958 0.474 15.035 1.00 76.38 85 GLY A O 1
ATOM 638 N N . GLY A 1 86 ? -13.191 -0.854 15.413 1.00 63.34 86 GLY A N 1
ATOM 639 C CA . GLY A 1 86 ? -13.947 -2.107 15.379 1.00 63.34 86 GLY A CA 1
ATOM 640 C C . GLY A 1 86 ? -14.509 -2.409 16.765 1.00 63.34 86 GLY A C 1
ATOM 641 O O . GLY A 1 86 ? -13.808 -3.029 17.551 1.00 63.34 86 GLY A O 1
ATOM 642 N N . GLU A 1 87 ? -15.732 -1.935 17.018 1.00 53.16 87 GLU A N 1
ATOM 643 C CA . GLU A 1 87 ? -16.585 -2.213 18.188 1.00 53.16 87 GLU A CA 1
ATOM 644 C C . GLU A 1 87 ? -16.010 -1.765 19.558 1.00 53.16 87 GLU A C 1
ATOM 646 O O . GLU A 1 87 ? -15.001 -2.272 20.030 1.00 53.16 87 GLU A O 1
ATOM 651 N N . HIS A 1 88 ? -16.736 -0.843 20.216 1.00 46.34 88 HIS A N 1
ATOM 652 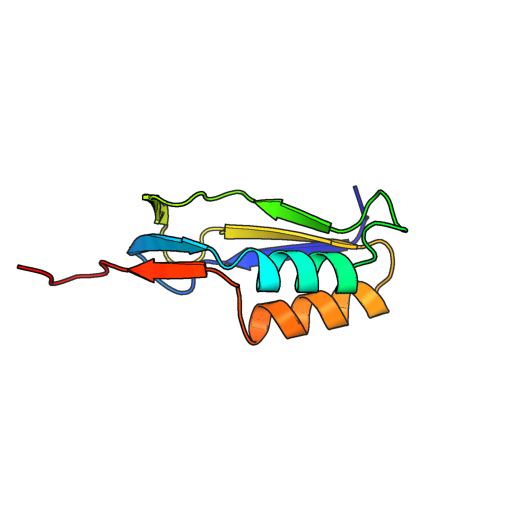C CA . HIS A 1 88 ? -16.499 -0.228 21.539 1.00 46.34 88 HIS A CA 1
ATOM 653 C C . HIS A 1 88 ? -15.423 0.874 21.628 1.00 46.34 88 HIS A C 1
ATOM 655 O O . HIS A 1 88 ? -14.307 0.638 22.068 1.00 46.34 88 HIS A O 1
ATOM 661 N N . ASP A 1 89 ? -15.820 2.113 21.332 1.00 45.16 89 ASP A N 1
ATOM 662 C CA . ASP A 1 89 ? -15.284 3.310 22.000 1.00 45.16 89 ASP A CA 1
ATOM 663 C C . ASP A 1 89 ? -16.501 4.210 22.304 1.00 45.16 89 ASP A C 1
ATOM 665 O O . ASP A 1 89 ? -16.956 4.978 21.452 1.00 45.16 89 ASP A O 1
ATOM 669 N N . GLU A 1 90 ? -17.092 3.992 23.485 1.00 39.44 90 GLU A N 1
ATOM 670 C CA . GLU A 1 90 ? -18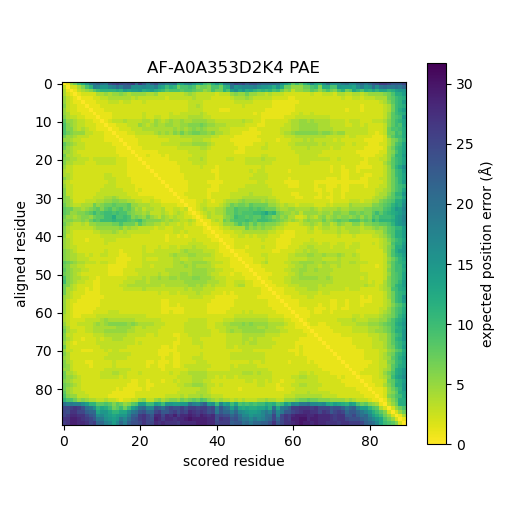.008 4.909 24.187 1.00 39.44 90 GLU A CA 1
ATOM 671 C C . GLU A 1 90 ? -17.231 5.641 25.286 1.00 39.44 90 GLU A C 1
ATOM 673 O O . GLU A 1 90 ? -16.446 4.962 25.993 1.00 39.44 90 GLU A O 1
#

pLDDT: mean 91.22, std 11.57, range [39.44, 97.12]

Solvent-accessible surface area (backbone atoms only — not comparable to full-atom values): 4788 Å² total; per-residue (Å²): 114,26,88,42,77,47,73,46,50,31,89,49,51,24,26,28,72,42,70,41,64,67,50,48,53,48,33,15,39,40,11,36,30,82,80,37,84,34,20,22,67,48,76,71,57,53,79,68,39,75,44,44,57,70,37,63,37,29,36,40,20,8,77,44,72,70,30,35,50,52,18,48,53,49,39,74,76,50,71,33,66,40,71,42,82,61,78,88,90,131

Mean predicted aligned error: 4.54 Å

Radius of gyration: 13.42 Å; Cα contacts (8 Å, |Δi|>4): 205; chains: 1; bounding box: 31×20×39 Å

Nearest PDB structures (foldseek):
  4ga5-assembly2_E-2  TM=9.821E-01  e=6.812E-09  Thermococcus kodakarensis KOD1
  4ga4-assembly1_B  TM=9.611E-01  e=3.727E-09  Thermococcus kodakarensis KOD1
  5ep8-assembly1_B  TM=8.324E-01  e=5.920E-06  Bacillus subtilis subsp. subtilis str. 168
  3h5q-assembly1_A-2  TM=8.007E-01  e=4.725E-05  Staphylococcus aureus subsp. aureus COL
  1uou-assembly1_A-2  TM=8.141E-01  e=1.380E-04  Homo sapiens